Protein AF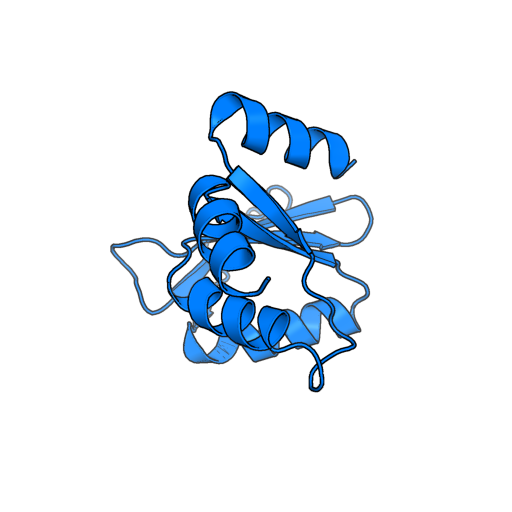-A0A8S2NCQ7-F1 (afdb_monomer_lite)

pLDDT: mean 75.4, std 17.59, range [33.09, 93.31]

Radius of gyration: 14.36 Å; chains: 1; bounding box: 35×35×32 Å

Structure (mmCIF, N/CA/C/O backbone):
data_AF-A0A8S2NCQ7-F1
#
_entry.id   AF-A0A8S2NCQ7-F1
#
loop_
_atom_site.group_PDB
_atom_site.id
_atom_site.type_symbol
_atom_site.label_atom_id
_atom_site.label_alt_id
_atom_site.label_comp_id
_atom_site.label_asym_id
_atom_site.label_entity_id
_atom_site.label_seq_id
_atom_site.pdbx_PDB_ins_code
_atom_site.Cartn_x
_atom_site.Cartn_y
_atom_site.Cartn_z
_atom_site.occupancy
_atom_site.B_iso_or_equiv
_atom_site.auth_seq_id
_atom_site.auth_comp_id
_atom_site.auth_asym_id
_atom_site.auth_atom_id
_atom_site.pdbx_PDB_model_num
ATOM 1 N N . ASN A 1 1 ? 10.525 -3.037 12.588 1.00 84.56 1 ASN A N 1
ATOM 2 C CA . ASN A 1 1 ? 9.863 -4.305 12.969 1.00 84.56 1 ASN A CA 1
ATOM 3 C C . ASN A 1 1 ? 8.363 -4.153 12.745 1.00 84.56 1 ASN A C 1
ATOM 5 O O . ASN A 1 1 ? 7.756 -3.277 13.355 1.00 84.56 1 ASN A O 1
ATOM 9 N N . ILE A 1 2 ? 7.781 -4.986 11.879 1.00 84.12 2 ILE A N 1
ATOM 10 C CA . ILE A 1 2 ? 6.366 -4.933 11.482 1.00 84.12 2 ILE A CA 1
ATOM 11 C C . ILE A 1 2 ? 5.394 -5.099 12.660 1.00 84.12 2 ILE A C 1
ATOM 13 O O . ILE A 1 2 ? 4.313 -4.516 12.642 1.00 84.12 2 ILE A O 1
ATOM 17 N N . GLN A 1 3 ? 5.778 -5.818 13.721 1.00 86.50 3 GLN A N 1
ATOM 18 C CA . GLN A 1 3 ? 4.896 -6.056 14.866 1.00 86.50 3 GLN A CA 1
ATOM 19 C C . GLN A 1 3 ? 4.540 -4.762 15.609 1.00 86.50 3 GLN A C 1
ATOM 21 O O . GLN A 1 3 ? 3.423 -4.613 16.098 1.00 86.50 3 GLN A O 1
ATOM 26 N N . VAL A 1 4 ? 5.464 -3.798 15.645 1.00 88.75 4 VAL A N 1
ATOM 27 C CA . VAL A 1 4 ? 5.220 -2.479 16.246 1.00 88.75 4 VAL A CA 1
ATOM 28 C C . VAL A 1 4 ? 4.148 -1.726 15.459 1.00 88.75 4 VAL A C 1
ATOM 30 O O . VAL A 1 4 ? 3.234 -1.160 16.052 1.00 88.75 4 VAL A O 1
ATOM 33 N N . ILE A 1 5 ? 4.220 -1.777 14.125 1.00 86.75 5 ILE A N 1
ATOM 34 C CA . ILE A 1 5 ? 3.251 -1.128 13.232 1.00 86.75 5 ILE A CA 1
ATOM 35 C C . ILE A 1 5 ? 1.875 -1.788 13.380 1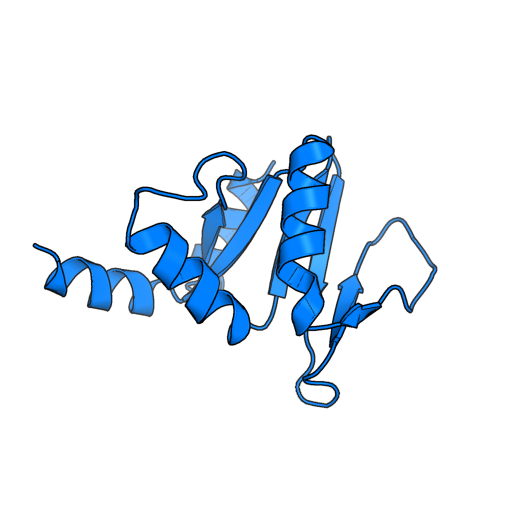.00 86.75 5 ILE A C 1
ATOM 37 O O . ILE A 1 5 ? 0.880 -1.087 13.553 1.00 86.75 5 ILE A O 1
ATOM 41 N N . LYS A 1 6 ? 1.825 -3.129 13.388 1.00 88.38 6 LYS A N 1
ATOM 42 C CA . LYS A 1 6 ? 0.594 -3.903 13.620 1.00 88.38 6 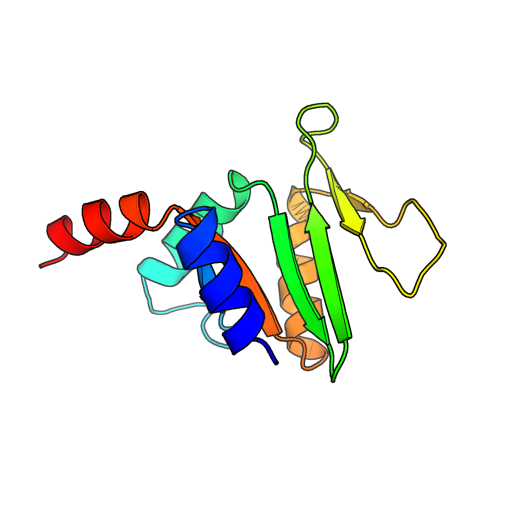LYS A CA 1
ATOM 43 C C . LYS A 1 6 ? -0.090 -3.500 14.925 1.00 88.38 6 LYS A C 1
ATOM 45 O O . LYS A 1 6 ? -1.275 -3.188 14.926 1.00 88.38 6 LYS A O 1
ATOM 50 N N . ASN A 1 7 ? 0.664 -3.452 16.022 1.00 87.81 7 ASN A N 1
ATOM 51 C CA . ASN A 1 7 ? 0.115 -3.104 17.330 1.00 87.81 7 ASN A CA 1
ATOM 52 C C . ASN A 1 7 ? -0.377 -1.649 17.383 1.00 87.81 7 ASN A C 1
ATOM 54 O O . ASN A 1 7 ? -1.436 -1.387 17.950 1.00 87.81 7 ASN A O 1
ATOM 58 N N . ALA A 1 8 ? 0.366 -0.709 16.788 1.00 87.50 8 ALA A N 1
ATOM 59 C CA . ALA A 1 8 ? -0.017 0.701 16.763 1.00 87.50 8 ALA A CA 1
ATOM 60 C C . ALA A 1 8 ? -1.347 0.917 16.022 1.00 87.50 8 ALA A C 1
ATOM 62 O O . ALA A 1 8 ? -2.257 1.550 16.559 1.00 87.50 8 ALA A O 1
ATOM 63 N N . LEU A 1 9 ? -1.484 0.334 14.827 1.00 85.44 9 LEU A N 1
ATOM 64 C CA . LEU A 1 9 ? -2.699 0.436 14.017 1.00 85.44 9 LEU A CA 1
ATOM 65 C C . LEU A 1 9 ? -3.899 -0.250 14.679 1.00 85.44 9 LEU A C 1
ATOM 67 O O . LEU A 1 9 ? -5.003 0.301 14.667 1.00 85.44 9 LEU A O 1
ATOM 71 N N . GLN A 1 10 ? -3.681 -1.395 15.327 1.00 85.38 10 GLN A N 1
ATOM 72 C CA . GLN A 1 10 ? -4.752 -2.103 16.018 1.00 85.38 10 GLN A CA 1
ATOM 73 C C . GLN A 1 10 ? -5.289 -1.304 17.209 1.00 85.38 10 GLN A C 1
ATOM 75 O O . GLN A 1 10 ? -6.498 -1.141 17.347 1.00 85.38 10 GLN A O 1
ATOM 80 N N . LEU A 1 11 ? -4.401 -0.787 18.064 1.00 85.12 11 LEU A N 1
ATOM 81 C CA . LEU A 1 11 ? -4.794 -0.120 19.308 1.00 85.12 11 LEU A CA 1
ATOM 82 C C . LEU A 1 11 ? -5.399 1.269 19.081 1.00 85.12 11 LEU A C 1
ATOM 84 O O . LEU A 1 11 ? -6.324 1.649 19.792 1.00 85.12 11 LEU A O 1
ATOM 88 N N . GLN A 1 12 ? -4.872 2.037 18.125 1.00 80.50 12 GLN A N 1
ATOM 89 C CA . GLN A 1 12 ? -5.274 3.436 17.931 1.00 80.50 12 GLN A CA 1
ATOM 90 C C . GLN A 1 12 ? -6.367 3.605 16.883 1.00 80.50 12 GLN A C 1
ATOM 92 O O . GLN A 1 12 ? -7.119 4.578 16.928 1.00 80.50 12 GLN A O 1
ATOM 97 N N . CYS A 1 13 ? -6.437 2.685 15.923 1.00 80.81 13 CYS A N 1
ATOM 98 C CA . CYS A 1 13 ? -7.274 2.855 14.743 1.00 80.81 13 CYS A CA 1
ATOM 99 C C . CYS A 1 13 ? -8.211 1.671 14.489 1.00 80.81 13 CYS A C 1
ATOM 101 O O . CYS A 1 13 ? -9.029 1.761 13.578 1.00 80.81 13 CYS A O 1
ATOM 103 N N . ASN A 1 14 ? -8.129 0.588 15.276 1.00 84.06 14 ASN A N 1
ATOM 104 C CA . ASN A 1 14 ? -8.869 -0.655 15.029 1.00 84.06 14 ASN A CA 1
ATOM 105 C C . ASN A 1 14 ? -8.624 -1.195 13.603 1.00 84.06 14 ASN A C 1
ATOM 107 O O . ASN A 1 14 ? -9.548 -1.637 12.910 1.00 84.06 14 ASN A O 1
ATOM 111 N N . ILE A 1 15 ? -7.372 -1.083 13.150 1.00 83.19 15 ILE A N 1
ATOM 112 C CA . ILE A 1 15 ? -6.904 -1.516 11.833 1.00 83.19 15 ILE A CA 1
ATOM 113 C C . ILE A 1 15 ? -5.966 -2.708 12.010 1.00 83.19 15 ILE A C 1
ATOM 115 O O . ILE A 1 15 ? -4.943 -2.607 12.688 1.00 83.19 15 ILE A O 1
ATOM 119 N N . GLU A 1 16 ? -6.272 -3.797 11.315 1.00 83.25 16 GLU A N 1
ATOM 120 C CA . GLU A 1 16 ? -5.397 -4.957 11.174 1.00 83.25 16 GLU A CA 1
ATOM 121 C C . GLU A 1 16 ? -4.573 -4.831 9.887 1.00 83.25 16 GLU A C 1
ATOM 123 O O . GLU A 1 16 ? -5.050 -4.316 8.877 1.00 83.25 16 GLU A O 1
ATOM 128 N N . LEU A 1 17 ? -3.321 -5.298 9.913 1.00 83.25 17 LEU A N 1
ATOM 129 C CA . LEU A 1 17 ? -2.495 -5.421 8.709 1.00 83.25 17 LEU A CA 1
ATOM 130 C C . LEU A 1 17 ? -2.427 -6.882 8.282 1.00 83.25 17 LEU A C 1
ATOM 132 O O . LEU A 1 17 ? -1.766 -7.695 8.942 1.00 83.25 17 LEU A O 1
ATOM 136 N N . ILE A 1 18 ? -3.045 -7.187 7.147 1.00 81.69 18 ILE A N 1
ATOM 137 C CA . ILE A 1 18 ? -2.967 -8.502 6.515 1.00 81.69 18 ILE A CA 1
ATOM 138 C C . ILE A 1 18 ? -1.810 -8.496 5.522 1.00 81.69 18 ILE A C 1
ATOM 140 O O . ILE A 1 18 ? -1.715 -7.606 4.683 1.00 81.69 18 ILE A O 1
ATOM 144 N N . GLN A 1 19 ? -0.917 -9.478 5.619 1.00 85.81 19 GLN A N 1
ATOM 145 C CA . GLN A 1 19 ? 0.146 -9.662 4.636 1.00 85.81 19 GLN A CA 1
ATOM 146 C C . GLN A 1 19 ? -0.422 -10.313 3.374 1.00 85.81 19 GLN A C 1
ATOM 148 O O . GLN A 1 19 ? -1.149 -11.299 3.464 1.00 85.81 19 GLN A O 1
ATOM 153 N N . LEU A 1 20 ? -0.076 -9.774 2.209 1.00 81.69 20 LEU A N 1
ATOM 154 C CA . LEU A 1 20 ? -0.361 -10.408 0.932 1.00 81.69 20 LEU A CA 1
ATOM 155 C C . LEU A 1 20 ? 0.711 -11.449 0.634 1.00 81.69 20 LEU A C 1
ATOM 157 O O . LEU A 1 20 ? 1.902 -11.151 0.675 1.00 81.69 20 LEU A O 1
ATOM 161 N N . ASP A 1 21 ? 0.276 -12.662 0.308 1.00 72.12 21 ASP A N 1
ATOM 162 C CA . ASP A 1 21 ? 1.167 -13.698 -0.200 1.00 72.12 21 ASP A CA 1
ATOM 163 C C . ASP A 1 21 ? 1.361 -13.529 -1.709 1.00 72.12 21 ASP A C 1
ATOM 165 O O . ASP A 1 21 ? 0.428 -13.698 -2.498 1.00 72.12 21 ASP A O 1
ATOM 169 N N . GLY A 1 22 ? 2.598 -13.264 -2.129 1.00 59.34 22 GLY A N 1
ATOM 170 C CA . GLY A 1 22 ? 2.979 -13.223 -3.546 1.00 59.34 22 GLY A CA 1
ATOM 171 C C . GLY A 1 22 ? 2.947 -14.582 -4.248 1.00 59.34 22 GLY A C 1
ATOM 172 O O . GLY A 1 22 ? 2.931 -14.639 -5.471 1.00 59.34 22 GLY A O 1
ATOM 173 N N . ARG A 1 23 ? 2.928 -15.692 -3.494 1.00 55.94 23 ARG A N 1
ATOM 174 C CA . ARG A 1 23 ? 3.053 -17.061 -4.035 1.00 55.94 23 ARG A CA 1
ATOM 175 C C . ARG A 1 23 ? 1.724 -17.798 -4.227 1.00 55.94 23 ARG A C 1
ATOM 177 O O . ARG A 1 23 ? 1.727 -18.887 -4.787 1.00 55.94 23 ARG A O 1
ATOM 184 N N . ASN A 1 24 ? 0.598 -17.216 -3.811 1.00 45.44 24 ASN A N 1
ATOM 185 C CA . ASN A 1 24 ? -0.710 -17.879 -3.822 1.00 45.44 24 ASN A CA 1
ATOM 186 C C . ASN A 1 24 ? -1.721 -17.111 -4.680 1.00 45.44 24 ASN A C 1
ATOM 188 O O . ASN A 1 24 ? -2.669 -16.510 -4.178 1.00 45.44 24 ASN A O 1
ATOM 192 N N . VAL A 1 25 ? -1.524 -17.154 -5.999 1.00 44.56 25 VAL A N 1
ATOM 193 C CA . VAL A 1 25 ? -2.466 -16.593 -6.986 1.00 44.56 25 VAL A CA 1
ATOM 194 C C . VAL A 1 25 ? -3.751 -17.436 -7.081 1.00 44.56 25 VAL A C 1
ATOM 196 O O . VAL A 1 25 ? -4.773 -16.957 -7.560 1.00 44.56 25 VAL A O 1
ATOM 199 N N . ILE A 1 26 ? -3.747 -18.689 -6.613 1.00 43.47 26 ILE A N 1
ATOM 200 C CA . ILE A 1 26 ? -4.851 -19.630 -6.835 1.00 43.47 26 ILE A CA 1
ATOM 201 C C . ILE A 1 26 ? -4.920 -20.597 -5.646 1.00 43.47 26 ILE A C 1
ATOM 203 O O . ILE A 1 26 ? -4.187 -21.576 -5.655 1.00 43.47 26 ILE A O 1
ATOM 207 N N . THR A 1 27 ? -5.719 -20.323 -4.600 1.00 42.31 27 THR A N 1
ATOM 208 C CA . THR A 1 27 ? -6.392 -21.375 -3.776 1.00 42.31 27 THR A CA 1
ATOM 209 C C . THR A 1 27 ? -7.206 -20.860 -2.584 1.00 42.31 27 THR A C 1
ATOM 211 O O . THR A 1 27 ? -8.171 -21.528 -2.231 1.00 42.31 27 THR A O 1
ATOM 214 N N . ASN A 1 28 ? -6.925 -19.691 -1.996 1.00 49.22 28 ASN A N 1
ATOM 215 C CA . ASN A 1 28 ? -7.746 -19.184 -0.884 1.00 49.22 28 ASN A CA 1
ATOM 216 C C . ASN A 1 28 ? -8.727 -18.114 -1.365 1.00 49.22 28 ASN A C 1
ATOM 218 O O . ASN A 1 28 ? -8.321 -17.025 -1.772 1.00 49.22 28 ASN A O 1
ATOM 222 N N . SER A 1 29 ? -10.024 -18.411 -1.273 1.00 53.47 29 SER A N 1
ATOM 223 C CA . SER A 1 29 ? -11.130 -17.467 -1.498 1.00 53.47 29 SER A CA 1
ATOM 224 C C . SER A 1 29 ? -10.940 -16.145 -0.740 1.00 53.47 29 SER A C 1
ATOM 226 O O . SER A 1 29 ? -11.324 -15.089 -1.238 1.00 53.47 29 SER A O 1
ATOM 228 N N . GLU A 1 30 ? -10.267 -16.186 0.411 1.00 53.81 30 GLU A N 1
ATOM 229 C CA . GLU A 1 30 ? -9.883 -15.027 1.218 1.00 53.81 30 GLU A CA 1
ATOM 230 C C . GLU A 1 30 ? -8.868 -14.107 0.526 1.00 53.81 30 GLU A C 1
ATOM 232 O O . GLU A 1 30 ? -9.048 -12.896 0.553 1.00 53.81 30 GLU A O 1
ATOM 237 N N . ASN A 1 31 ? -7.850 -14.639 -0.161 1.00 51.88 31 ASN A N 1
ATOM 238 C CA . ASN A 1 31 ? -6.843 -13.818 -0.851 1.00 51.88 31 ASN A CA 1
ATOM 239 C C . ASN A 1 31 ? -7.428 -13.114 -2.080 1.00 51.88 31 ASN A C 1
ATOM 241 O O . ASN A 1 31 ? -7.121 -11.949 -2.327 1.00 51.88 31 ASN A O 1
ATOM 245 N N . SER A 1 32 ? -8.303 -13.784 -2.836 1.00 54.84 32 SER A N 1
ATOM 246 C CA . SER A 1 32 ? -9.022 -13.157 -3.953 1.00 54.84 32 SER A CA 1
ATOM 247 C C . SER A 1 32 ? -10.031 -12.117 -3.461 1.00 54.84 32 SER A C 1
ATOM 249 O O . SER A 1 32 ? -10.163 -11.054 -4.063 1.00 54.84 32 SER A O 1
ATOM 251 N N . PHE A 1 33 ? -10.713 -12.386 -2.345 1.00 60.94 33 PHE A N 1
ATOM 252 C CA . PHE A 1 33 ? -11.631 -11.442 -1.712 1.00 60.94 33 PHE A CA 1
ATOM 253 C C . PHE A 1 33 ? -10.904 -10.205 -1.170 1.00 60.94 33 PHE A C 1
ATOM 255 O O . PHE A 1 33 ? -11.337 -9.084 -1.426 1.00 60.94 33 PHE A O 1
ATOM 262 N N . ILE A 1 34 ? -9.781 -10.401 -0.478 1.00 59.59 34 ILE A N 1
ATOM 263 C CA . ILE A 1 34 ? -8.937 -9.332 0.050 1.00 59.59 34 ILE A CA 1
ATOM 264 C C . ILE A 1 34 ? -8.338 -8.538 -1.109 1.00 59.59 34 ILE A C 1
ATOM 266 O O . ILE A 1 34 ? -8.518 -7.330 -1.124 1.00 59.59 34 ILE A O 1
ATOM 270 N N . ARG A 1 35 ? -7.758 -9.170 -2.145 1.00 57.22 35 ARG A N 1
ATOM 271 C CA . ARG A 1 35 ? -7.306 -8.467 -3.368 1.00 57.22 35 ARG A CA 1
ATOM 272 C C . ARG A 1 35 ? -8.426 -7.644 -4.008 1.00 57.22 35 ARG A C 1
ATOM 274 O O . ARG A 1 35 ? -8.158 -6.525 -4.420 1.00 57.22 35 ARG A O 1
ATOM 281 N N . ASN A 1 36 ? -9.670 -8.127 -4.024 1.00 55.81 36 ASN A N 1
ATOM 282 C CA . ASN A 1 36 ? -10.811 -7.371 -4.550 1.00 55.81 36 ASN A CA 1
ATOM 283 C C . ASN A 1 36 ? -11.273 -6.213 -3.636 1.00 55.81 36 ASN A C 1
ATOM 285 O O . ASN A 1 36 ? -11.639 -5.163 -4.153 1.00 55.81 36 ASN A O 1
ATOM 289 N N . HIS A 1 37 ? -11.212 -6.358 -2.304 1.00 57.88 37 HIS A N 1
ATOM 290 C CA . HIS A 1 37 ? -11.511 -5.285 -1.329 1.00 57.88 37 HIS A CA 1
ATOM 291 C C . HIS A 1 37 ? -10.374 -4.261 -1.183 1.00 57.88 37 HIS A C 1
ATOM 293 O O . HIS A 1 37 ? -10.615 -3.091 -0.896 1.00 57.88 37 HIS A O 1
ATOM 299 N N . ILE A 1 38 ? -9.136 -4.665 -1.466 1.00 54.69 38 ILE A N 1
ATOM 300 C CA . ILE A 1 38 ? -7.945 -3.802 -1.512 1.00 54.69 38 ILE A CA 1
ATOM 301 C C . ILE A 1 38 ? -8.090 -2.677 -2.530 1.00 54.69 38 ILE A C 1
ATOM 303 O O . ILE A 1 38 ? -7.509 -1.609 -2.360 1.00 54.69 38 ILE A O 1
ATOM 307 N N . PHE A 1 39 ? -8.884 -2.887 -3.579 1.00 53.81 39 PHE A N 1
ATOM 308 C CA . PHE A 1 39 ? -9.155 -1.852 -4.572 1.00 53.81 39 PHE A CA 1
ATOM 309 C C . PHE A 1 39 ? -10.038 -0.714 -4.061 1.00 53.81 39 PHE A C 1
ATOM 311 O O . PHE A 1 39 ? -10.081 0.336 -4.718 1.00 53.81 39 PHE A O 1
ATOM 318 N N . ASP A 1 40 ? -10.721 -0.916 -2.934 1.00 55.12 40 ASP A N 1
ATOM 319 C CA . ASP A 1 40 ? -11.505 0.107 -2.249 1.00 55.12 40 ASP A CA 1
ATOM 320 C C . ASP A 1 40 ? -10.714 0.731 -1.087 1.00 55.12 40 ASP A C 1
ATOM 322 O O . ASP A 1 40 ? -10.810 1.944 -0.872 1.00 55.12 40 ASP A O 1
ATOM 326 N N . GLU A 1 41 ? -9.861 -0.057 -0.421 1.00 57.81 41 GLU A N 1
ATOM 327 C CA . GLU A 1 41 ? -8.964 0.378 0.657 1.00 57.81 41 GLU A CA 1
ATOM 328 C C . GLU A 1 41 ? -7.923 1.411 0.180 1.00 57.81 41 GLU A C 1
ATOM 330 O O . GLU A 1 41 ? -7.362 1.371 -0.918 1.00 57.81 41 GLU A O 1
ATOM 335 N N . GLN A 1 42 ? -7.682 2.407 1.030 1.00 70.88 42 GLN A N 1
ATOM 336 C CA . GLN A 1 42 ? -7.001 3.642 0.641 1.00 70.88 42 GLN A CA 1
ATOM 337 C C . GLN A 1 42 ? -5.467 3.528 0.616 1.00 70.88 42 GLN A C 1
ATOM 339 O O . GLN A 1 42 ? -4.818 4.455 0.130 1.00 70.88 42 GLN A O 1
ATOM 344 N N . ALA A 1 43 ? -4.856 2.445 1.119 1.00 83.38 43 ALA A N 1
ATOM 345 C CA . ALA A 1 43 ? -3.398 2.343 1.235 1.00 83.38 43 ALA A CA 1
ATOM 346 C C . ALA A 1 43 ? -2.836 0.908 1.206 1.00 83.38 43 ALA A C 1
ATOM 348 O O . ALA A 1 43 ? -3.504 -0.044 1.583 1.00 83.38 43 ALA A O 1
ATOM 349 N N . LEU A 1 44 ? -1.563 0.783 0.827 1.00 88.00 44 LEU A N 1
ATOM 350 C CA . LEU A 1 44 ? -0.717 -0.406 0.943 1.00 88.00 44 LEU A CA 1
ATOM 351 C C . LEU A 1 44 ? 0.513 -0.051 1.776 1.00 88.00 44 LEU A C 1
ATOM 353 O O . LEU A 1 44 ? 1.149 0.970 1.517 1.00 88.00 44 LEU A O 1
ATOM 357 N N . PHE A 1 45 ? 0.886 -0.900 2.727 1.00 90.12 45 PHE A N 1
ATOM 358 C CA . PHE A 1 45 ? 2.152 -0.813 3.452 1.00 90.12 45 PHE A CA 1
ATOM 359 C C . PHE A 1 45 ? 3.153 -1.780 2.837 1.00 90.12 45 PHE A C 1
ATOM 361 O O . PHE A 1 45 ? 2.833 -2.935 2.580 1.00 90.12 45 PHE A O 1
ATOM 368 N N . ILE A 1 46 ? 4.369 -1.314 2.593 1.00 91.69 46 ILE A N 1
ATOM 369 C CA . ILE A 1 46 ? 5.385 -2.075 1.877 1.00 91.69 46 ILE A CA 1
ATOM 370 C C . ILE A 1 46 ? 6.643 -2.092 2.730 1.00 91.69 46 ILE A C 1
ATOM 372 O O . ILE A 1 46 ? 7.118 -1.047 3.177 1.00 91.69 46 ILE A O 1
ATOM 376 N N . GLN A 1 47 ? 7.165 -3.290 2.956 1.00 93.31 47 GLN A N 1
ATOM 377 C CA . GLN A 1 47 ? 8.470 -3.504 3.554 1.00 93.31 47 GLN A CA 1
ATOM 378 C C . GLN A 1 47 ? 9.418 -4.013 2.476 1.00 93.31 47 GLN A C 1
ATOM 380 O O . GLN A 1 47 ? 9.181 -5.075 1.908 1.00 93.31 47 GLN A O 1
ATOM 385 N N . GLN A 1 48 ? 10.505 -3.287 2.243 1.00 91.56 48 GLN A N 1
ATOM 386 C CA . GLN A 1 48 ? 11.599 -3.721 1.383 1.00 91.56 48 GLN A CA 1
ATOM 387 C C . GLN A 1 48 ? 12.885 -3.684 2.204 1.00 91.56 48 GLN A C 1
ATOM 389 O O . GLN A 1 48 ? 13.283 -2.619 2.679 1.00 91.56 48 GLN A O 1
ATOM 394 N N . ALA A 1 49 ? 13.509 -4.849 2.400 1.00 88.31 49 ALA A N 1
ATOM 395 C CA . ALA A 1 49 ? 14.592 -5.022 3.368 1.00 88.31 49 ALA A CA 1
ATOM 396 C C . ALA A 1 49 ? 14.198 -4.458 4.759 1.00 88.31 49 ALA A C 1
ATOM 398 O O . ALA A 1 49 ? 13.163 -4.842 5.317 1.00 88.31 49 ALA A O 1
ATOM 399 N N . ASP A 1 50 ? 14.986 -3.523 5.295 1.00 89.06 50 ASP A N 1
ATOM 400 C CA . ASP A 1 50 ? 14.762 -2.880 6.598 1.00 89.06 50 ASP A CA 1
ATOM 401 C C . ASP A 1 50 ? 13.974 -1.561 6.516 1.00 89.06 50 ASP A C 1
ATOM 403 O O . ASP A 1 50 ? 13.828 -0.850 7.514 1.00 89.06 50 ASP A O 1
ATOM 407 N N . HIS A 1 51 ? 13.447 -1.223 5.337 1.00 92.00 51 HIS A N 1
ATOM 408 C CA . HIS A 1 51 ? 12.743 0.030 5.092 1.00 92.00 51 HIS A CA 1
ATOM 409 C C . HIS A 1 51 ? 11.242 -0.171 4.888 1.00 92.00 51 HIS A C 1
ATOM 411 O O . HIS A 1 51 ? 10.804 -1.112 4.225 1.00 92.00 51 HIS A O 1
ATOM 417 N N . TYR A 1 52 ? 10.454 0.760 5.425 1.00 91.50 52 TYR A N 1
ATOM 418 C CA . TYR A 1 52 ? 9.000 0.781 5.289 1.00 91.50 52 TYR A CA 1
ATOM 419 C C . TYR A 1 52 ? 8.551 2.030 4.536 1.00 91.50 52 TYR A C 1
ATOM 421 O O . TYR A 1 52 ? 8.955 3.150 4.849 1.00 91.50 52 TYR A O 1
ATOM 429 N N . PHE A 1 53 ? 7.654 1.841 3.578 1.00 91.75 53 PHE A N 1
ATOM 430 C CA . PHE A 1 53 ? 6.983 2.916 2.853 1.00 91.75 53 PHE A CA 1
ATOM 431 C C . PHE A 1 53 ? 5.536 2.519 2.554 1.00 91.75 53 PHE A C 1
ATOM 433 O O . PHE A 1 53 ? 5.121 1.396 2.846 1.00 91.75 53 PHE A O 1
ATOM 440 N N . CYS A 1 54 ? 4.738 3.435 2.008 1.00 90.38 54 CYS A N 1
ATOM 441 C CA . CYS A 1 54 ? 3.364 3.115 1.637 1.00 90.38 54 CYS A CA 1
ATOM 442 C C . CYS A 1 54 ? 2.993 3.617 0.244 1.00 90.38 54 CYS A C 1
ATOM 444 O O . CYS A 1 54 ? 3.575 4.567 -0.276 1.00 90.38 54 CYS A O 1
ATOM 446 N N . ALA A 1 55 ? 2.013 2.961 -0.367 1.00 90.31 55 ALA A N 1
ATOM 447 C CA . ALA A 1 55 ? 1.315 3.454 -1.543 1.00 90.31 55 ALA A CA 1
ATOM 448 C C . ALA A 1 55 ? -0.085 3.875 -1.099 1.00 90.31 55 ALA A C 1
ATOM 450 O O . ALA A 1 55 ? -0.810 3.053 -0.553 1.00 90.31 55 ALA A O 1
ATOM 451 N N . ARG A 1 56 ? -0.482 5.131 -1.305 1.00 88.38 56 ARG A N 1
ATOM 452 C CA . ARG A 1 56 ? -1.787 5.638 -0.859 1.00 88.38 56 ARG A CA 1
ATOM 453 C C . ARG A 1 56 ? -2.575 6.239 -2.010 1.00 88.38 56 ARG A C 1
ATOM 455 O O . ARG A 1 56 ? -2.037 7.018 -2.791 1.00 88.38 56 ARG A O 1
ATOM 462 N N . ARG A 1 57 ? -3.858 5.914 -2.083 1.00 88.31 57 ARG A N 1
ATOM 463 C CA . ARG A 1 57 ? -4.830 6.586 -2.940 1.00 88.31 57 ARG A CA 1
ATOM 464 C C . ARG A 1 57 ? -5.479 7.737 -2.174 1.00 88.31 57 ARG A C 1
ATOM 466 O O . ARG A 1 57 ? -5.766 7.615 -0.984 1.00 88.31 57 ARG A O 1
ATOM 473 N N . PHE A 1 58 ? -5.709 8.849 -2.860 1.00 84.19 58 PHE A N 1
ATOM 474 C CA . PHE A 1 58 ? -6.407 10.007 -2.306 1.00 84.19 58 PHE A CA 1
ATOM 475 C C . PHE A 1 58 ? -7.748 10.191 -3.014 1.00 84.19 58 PHE A C 1
ATOM 477 O O . PHE A 1 58 ? -7.845 9.962 -4.219 1.00 84.19 58 PHE A O 1
ATOM 484 N N . ASP A 1 59 ? -8.765 10.644 -2.281 1.00 83.50 59 ASP A N 1
ATOM 485 C CA . ASP A 1 59 ? -10.134 10.786 -2.801 1.00 83.50 59 ASP A CA 1
ATOM 486 C C . ASP A 1 59 ? -10.217 11.747 -3.996 1.00 83.50 59 ASP A C 1
ATOM 488 O O . ASP A 1 59 ? -11.014 11.558 -4.910 1.00 83.50 59 ASP A O 1
ATOM 492 N N . ASN A 1 60 ? -9.340 12.753 -4.034 1.00 85.06 60 ASN A N 1
ATOM 493 C CA . ASN A 1 60 ? -9.244 13.715 -5.132 1.00 85.06 60 ASN A CA 1
ATOM 494 C C . ASN A 1 60 ? -8.486 13.189 -6.369 1.00 85.06 60 ASN A C 1
ATOM 496 O O . ASN A 1 60 ? -8.349 13.919 -7.349 1.00 85.06 60 ASN A O 1
ATOM 500 N N . CYS A 1 61 ? -7.967 11.959 -6.336 1.00 84.44 61 CYS A N 1
ATOM 501 C CA . CYS A 1 61 ? -7.287 11.316 -7.459 1.00 84.44 61 CYS A CA 1
ATOM 502 C C . CYS A 1 61 ? -7.489 9.787 -7.406 1.00 84.44 61 CYS A C 1
ATOM 504 O O . CYS A 1 61 ? -6.546 9.035 -7.137 1.00 84.44 61 CYS A O 1
ATOM 506 N N . PRO A 1 62 ? -8.723 9.305 -7.650 1.00 85.12 62 PRO A N 1
ATOM 507 C CA . PRO A 1 62 ? -9.106 7.914 -7.400 1.00 85.12 62 PRO A CA 1
ATOM 508 C C . PRO A 1 62 ? -8.452 6.901 -8.353 1.00 85.12 62 PRO A C 1
ATOM 510 O O . PRO A 1 62 ? -8.455 5.702 -8.071 1.00 85.12 62 PRO A O 1
ATOM 513 N N . ASP A 1 63 ? -7.876 7.363 -9.461 1.00 88.94 63 ASP A N 1
ATOM 514 C CA . ASP A 1 63 ? -7.251 6.500 -10.466 1.00 88.94 63 ASP A CA 1
ATOM 515 C C . ASP A 1 63 ? -5.772 6.218 -10.190 1.00 88.94 63 ASP A C 1
ATOM 517 O O . ASP A 1 63 ? -5.141 5.475 -10.943 1.00 88.94 63 ASP A O 1
ATOM 521 N N . HIS A 1 64 ? -5.198 6.798 -9.130 1.00 89.56 64 HIS A N 1
ATOM 522 C CA . HIS A 1 64 ? -3.774 6.673 -8.839 1.00 89.56 64 HIS A CA 1
ATOM 523 C C . HIS A 1 64 ? -3.489 6.378 -7.367 1.00 89.56 64 HIS A C 1
ATOM 525 O O . HIS A 1 64 ? -4.050 6.983 -6.456 1.00 89.56 64 HIS A O 1
ATOM 531 N N . PHE A 1 65 ? -2.513 5.505 -7.152 1.00 89.75 65 PHE A N 1
ATOM 532 C CA . PHE A 1 65 ? -1.780 5.390 -5.902 1.00 89.75 65 PHE A CA 1
ATOM 533 C C . PHE A 1 65 ? -0.528 6.255 -5.970 1.00 89.75 65 PHE A C 1
ATOM 535 O O . PHE A 1 65 ? 0.139 6.333 -7.000 1.00 89.75 65 PHE A O 1
ATOM 542 N N . PHE A 1 66 ? -0.188 6.886 -4.860 1.00 89.94 66 PHE A N 1
ATOM 543 C CA . PHE A 1 66 ? 0.991 7.717 -4.692 1.00 89.94 66 PHE A CA 1
ATOM 544 C C . PHE A 1 66 ? 1.938 6.998 -3.747 1.00 89.94 66 PHE A C 1
ATOM 546 O O . PHE A 1 66 ? 1.543 6.627 -2.641 1.00 89.94 66 PHE A O 1
ATOM 553 N N . LEU A 1 67 ? 3.181 6.803 -4.173 1.00 91.12 67 LEU A N 1
ATOM 554 C CA . LEU A 1 67 ? 4.210 6.268 -3.297 1.00 91.12 67 LEU A CA 1
ATOM 555 C C . LEU A 1 67 ? 4.673 7.356 -2.331 1.00 91.12 67 LEU A C 1
ATOM 557 O O . LEU A 1 67 ? 5.157 8.410 -2.737 1.00 91.12 67 LEU A O 1
ATOM 561 N N . ILE A 1 68 ? 4.515 7.073 -1.046 1.00 89.31 68 ILE A N 1
ATOM 562 C CA . ILE A 1 68 ? 4.951 7.898 0.068 1.00 89.31 68 ILE A CA 1
ATOM 563 C C . ILE A 1 68 ? 6.116 7.153 0.712 1.00 89.31 68 ILE A C 1
ATOM 565 O O . ILE A 1 68 ? 5.935 6.206 1.479 1.00 89.31 68 ILE A O 1
ATOM 569 N N . ASN A 1 69 ? 7.326 7.565 0.355 1.00 89.94 69 ASN A N 1
ATOM 570 C CA . ASN A 1 69 ? 8.564 6.966 0.830 1.00 89.94 69 ASN A CA 1
ATOM 571 C C . ASN A 1 69 ? 9.445 8.063 1.442 1.00 89.94 69 ASN A C 1
ATOM 573 O O . ASN A 1 69 ? 9.767 9.046 0.781 1.00 89.94 69 ASN A O 1
ATOM 577 N N . SER A 1 70 ? 9.822 7.893 2.712 1.00 87.19 70 SER A N 1
ATOM 578 C CA . SER A 1 70 ? 10.588 8.883 3.480 1.00 87.19 70 SER A CA 1
ATOM 579 C C . SER A 1 70 ? 12.037 9.057 3.016 1.00 87.19 70 SER A C 1
ATOM 581 O O . SER A 1 70 ? 12.650 10.067 3.347 1.00 87.19 70 SER A O 1
ATOM 583 N N . LEU A 1 71 ? 12.583 8.106 2.252 1.00 85.75 71 LEU A N 1
ATOM 584 C CA . LEU A 1 71 ? 13.951 8.167 1.726 1.00 85.75 71 LEU A CA 1
ATOM 585 C C . LEU A 1 71 ? 14.036 8.864 0.367 1.00 85.75 71 LEU A C 1
ATOM 587 O O . LEU A 1 71 ? 15.100 9.338 -0.023 1.00 85.75 71 LEU A O 1
ATOM 591 N N . THR A 1 72 ? 12.930 8.929 -0.370 1.00 78.75 72 THR A N 1
ATOM 592 C CA . THR A 1 72 ? 12.888 9.563 -1.687 1.00 78.75 72 THR A CA 1
ATOM 593 C C . THR A 1 72 ? 12.196 10.909 -1.568 1.00 78.75 72 THR A C 1
ATOM 595 O O . THR A 1 72 ? 10.991 10.977 -1.346 1.00 78.75 72 THR A O 1
ATOM 598 N N . TYR A 1 73 ? 12.946 11.991 -1.773 1.00 60.44 73 TYR A N 1
ATOM 599 C CA . TYR A 1 73 ? 12.376 13.340 -1.851 1.00 60.44 73 TYR A CA 1
ATOM 600 C C . TYR A 1 73 ? 11.534 13.553 -3.125 1.00 60.44 73 TYR A C 1
ATOM 602 O O . TYR A 1 73 ? 10.884 14.585 -3.281 1.00 60.44 73 TYR A O 1
ATOM 610 N N . ASP A 1 74 ? 11.540 12.586 -4.048 1.00 58.44 74 ASP A N 1
ATOM 611 C CA . ASP A 1 74 ? 10.835 12.679 -5.319 1.00 58.44 74 ASP A CA 1
ATOM 612 C C . ASP A 1 74 ? 9.325 12.460 -5.130 1.00 58.44 74 ASP A C 1
ATOM 614 O O . ASP A 1 74 ? 8.836 11.354 -4.893 1.00 58.44 74 ASP A O 1
ATOM 618 N N . LYS A 1 75 ? 8.578 13.566 -5.171 1.00 57.12 75 LYS A N 1
ATOM 619 C CA . LYS A 1 75 ? 7.222 13.693 -4.616 1.00 57.12 75 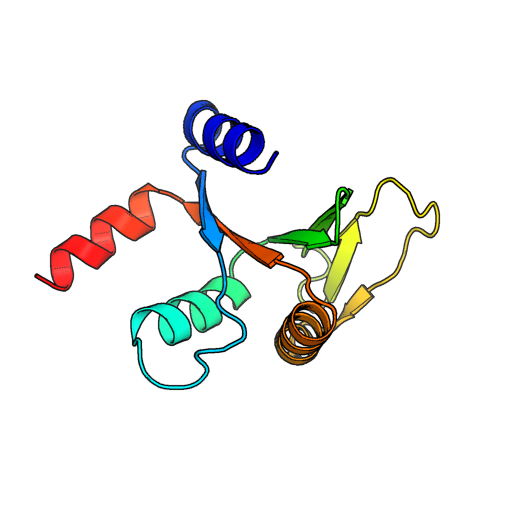LYS A CA 1
ATOM 620 C C . LYS A 1 75 ? 6.117 12.962 -5.389 1.00 57.12 75 LYS A C 1
ATOM 622 O O . LYS A 1 75 ? 4.956 13.055 -4.988 1.00 57.12 75 LYS A O 1
ATOM 627 N N . HIS A 1 76 ? 6.399 12.283 -6.503 1.00 61.41 76 HIS A N 1
ATOM 628 C CA . HIS A 1 76 ? 5.335 11.972 -7.468 1.00 61.41 76 HIS A CA 1
ATOM 629 C C . HIS A 1 76 ? 5.423 10.621 -8.178 1.00 61.41 76 HIS A C 1
ATOM 631 O O . HIS A 1 76 ? 4.842 10.488 -9.258 1.00 61.41 76 HIS A O 1
ATOM 637 N N . LYS A 1 77 ? 6.060 9.588 -7.607 1.00 81.19 77 LYS A N 1
ATOM 638 C CA . LYS A 1 77 ? 5.915 8.251 -8.203 1.00 81.19 77 LYS A CA 1
ATOM 639 C C . LYS A 1 77 ? 4.475 7.763 -7.998 1.00 81.19 77 LYS A C 1
ATOM 641 O O . LYS A 1 77 ? 4.072 7.389 -6.896 1.00 81.19 77 LYS A O 1
ATOM 646 N N . LYS A 1 78 ? 3.690 7.846 -9.074 1.00 89.50 78 LYS A N 1
ATOM 647 C CA . LYS A 1 78 ? 2.284 7.442 -9.138 1.00 89.50 78 LYS A CA 1
ATOM 648 C C . LYS A 1 78 ? 2.166 6.093 -9.832 1.00 89.50 78 LYS A C 1
ATOM 650 O O . LYS A 1 78 ? 2.875 5.826 -10.800 1.00 89.50 78 LYS A O 1
ATOM 655 N N . ILE A 1 79 ? 1.241 5.272 -9.362 1.00 89.44 79 ILE A N 1
ATOM 656 C CA . ILE A 1 79 ? 0.888 3.979 -9.946 1.00 89.44 79 ILE A CA 1
ATOM 657 C C . ILE A 1 79 ? -0.585 4.060 -10.321 1.00 89.44 79 ILE A C 1
ATOM 659 O O . ILE A 1 79 ? -1.412 4.413 -9.484 1.00 89.44 79 ILE A O 1
ATOM 663 N N . GLN A 1 80 ? -0.923 3.771 -11.574 1.00 90.00 80 GLN A N 1
ATOM 664 C CA . GLN A 1 80 ? -2.324 3.719 -11.992 1.00 90.00 80 GLN A CA 1
ATOM 665 C C . GLN A 1 80 ? -3.047 2.586 -11.255 1.00 90.00 80 GLN A C 1
ATOM 667 O O . GLN A 1 80 ? -2.481 1.510 -11.066 1.00 90.00 80 GLN A O 1
ATOM 672 N N . ARG A 1 81 ? -4.302 2.807 -10.854 1.00 86.06 81 ARG A N 1
ATOM 673 C CA . ARG A 1 81 ? -5.108 1.851 -10.075 1.00 86.06 81 ARG A CA 1
ATOM 674 C C . ARG A 1 81 ? -5.183 0.476 -10.737 1.00 86.06 81 ARG A C 1
ATOM 676 O O . ARG A 1 81 ? -5.041 -0.533 -10.060 1.00 86.06 81 ARG A O 1
ATOM 683 N N . ASN A 1 82 ? -5.359 0.432 -12.055 1.00 85.06 82 ASN A N 1
ATOM 684 C CA . ASN A 1 82 ? -5.415 -0.813 -12.827 1.00 85.06 82 ASN A CA 1
ATOM 685 C C . ASN A 1 82 ? -4.068 -1.554 -12.916 1.00 85.06 82 ASN A C 1
ATOM 687 O O . ASN A 1 82 ? -4.055 -2.711 -13.312 1.00 85.06 82 ASN A O 1
ATOM 691 N N . ARG A 1 83 ? -2.957 -0.912 -12.538 1.00 88.38 83 ARG A N 1
ATOM 692 C CA . ARG A 1 83 ? -1.599 -1.481 -12.546 1.00 88.38 83 ARG A CA 1
ATOM 693 C C . ARG A 1 83 ? -1.076 -1.815 -11.151 1.00 88.38 83 ARG A C 1
ATOM 695 O O . ARG A 1 83 ? 0.088 -2.176 -11.000 1.00 88.38 83 ARG A O 1
ATOM 702 N N . ILE A 1 84 ? -1.897 -1.652 -10.111 1.00 85.62 84 ILE A N 1
ATOM 703 C CA . ILE A 1 84 ? -1.446 -1.880 -8.736 1.00 85.62 84 ILE A CA 1
ATOM 704 C C . ILE A 1 84 ? -1.117 -3.354 -8.481 1.00 85.62 84 ILE A C 1
ATOM 706 O O . ILE A 1 84 ? -0.161 -3.629 -7.770 1.00 85.62 84 ILE A O 1
ATOM 710 N N . ASN A 1 85 ? -1.841 -4.287 -9.109 1.00 83.56 85 ASN A N 1
ATOM 711 C CA . ASN A 1 85 ? -1.536 -5.716 -9.025 1.00 83.56 85 ASN A CA 1
ATOM 712 C C . ASN A 1 85 ? -0.176 -6.030 -9.645 1.00 83.56 85 ASN A C 1
ATOM 714 O O . ASN A 1 85 ? 0.650 -6.627 -8.968 1.00 83.56 85 ASN A O 1
ATOM 718 N N . ASP A 1 86 ? 0.093 -5.531 -10.857 1.00 86.81 86 ASP A N 1
ATOM 719 C CA . ASP A 1 86 ? 1.407 -5.673 -11.498 1.00 86.81 86 ASP A CA 1
ATOM 720 C C . ASP A 1 86 ? 2.523 -5.135 -10.590 1.00 86.81 86 ASP A C 1
ATOM 722 O O . ASP A 1 86 ? 3.604 -5.708 -10.495 1.00 86.81 86 ASP A O 1
ATOM 726 N N . TYR A 1 87 ? 2.262 -4.022 -9.895 1.00 89.06 87 TYR A N 1
ATOM 727 C CA . TYR A 1 87 ? 3.218 -3.446 -8.956 1.00 89.06 87 TYR A CA 1
ATOM 728 C C . TYR A 1 87 ? 3.399 -4.293 -7.689 1.00 89.06 87 TYR A C 1
ATOM 730 O O . TYR A 1 87 ? 4.517 -4.423 -7.201 1.00 89.06 87 TYR A O 1
ATOM 738 N N . ILE A 1 88 ? 2.327 -4.878 -7.153 1.00 87.44 88 ILE A N 1
ATOM 739 C CA . ILE A 1 88 ? 2.391 -5.813 -6.024 1.00 87.44 88 ILE A CA 1
ATOM 740 C C . ILE A 1 88 ? 3.188 -7.057 -6.419 1.00 87.44 88 ILE A C 1
ATOM 742 O O . ILE A 1 88 ? 4.038 -7.496 -5.651 1.00 87.44 88 ILE A O 1
ATOM 746 N N . ASP A 1 89 ? 2.949 -7.614 -7.601 1.00 87.19 89 ASP A N 1
ATOM 747 C CA . ASP A 1 89 ? 3.674 -8.788 -8.083 1.00 87.19 89 ASP A CA 1
ATOM 748 C C . ASP A 1 89 ? 5.165 -8.447 -8.288 1.00 87.19 89 ASP A C 1
ATOM 750 O O . ASP A 1 89 ? 6.025 -9.146 -7.754 1.00 87.19 89 ASP A O 1
ATOM 754 N N . TYR A 1 90 ? 5.477 -7.284 -8.878 1.00 90.75 90 TYR A N 1
ATOM 755 C CA . TYR A 1 90 ? 6.843 -6.743 -8.940 1.00 90.75 90 TYR A CA 1
ATOM 756 C C . TYR A 1 90 ? 7.501 -6.629 -7.554 1.00 90.75 90 TYR A C 1
ATOM 758 O O . TYR A 1 90 ? 8.672 -6.965 -7.392 1.00 90.75 90 TYR A O 1
ATOM 766 N N . LEU A 1 91 ? 6.780 -6.155 -6.532 1.00 90.81 91 LEU A N 1
ATOM 767 C CA . LEU A 1 91 ? 7.312 -6.048 -5.169 1.00 90.81 91 LEU A CA 1
ATOM 768 C C . LEU A 1 91 ? 7.676 -7.423 -4.594 1.00 90.81 91 LEU A C 1
ATOM 770 O O . LEU A 1 91 ? 8.735 -7.563 -3.983 1.00 90.81 91 LEU A O 1
ATOM 774 N N . HIS A 1 92 ? 6.843 -8.437 -4.823 1.00 89.88 92 HIS A N 1
ATOM 775 C CA . HIS A 1 92 ? 7.124 -9.803 -4.382 1.00 89.88 92 HIS A CA 1
ATOM 776 C C . HIS A 1 92 ? 8.321 -10.425 -5.107 1.00 89.88 92 HIS A C 1
ATOM 778 O O . HIS A 1 92 ? 9.103 -11.128 -4.473 1.00 89.88 92 HIS A O 1
ATOM 784 N N . GLU A 1 93 ? 8.499 -10.141 -6.401 1.00 90.00 93 GLU A N 1
ATOM 785 C CA . GLU A 1 93 ? 9.690 -10.551 -7.163 1.00 90.00 93 GLU A CA 1
ATOM 786 C C . GLU A 1 93 ? 10.985 -9.925 -6.621 1.00 90.00 93 GLU A C 1
ATOM 788 O O . GLU A 1 93 ? 12.065 -10.472 -6.820 1.00 90.00 93 GLU A O 1
ATOM 793 N N . HIS A 1 94 ? 10.877 -8.798 -5.912 1.00 90.12 94 HIS A N 1
ATOM 794 C CA . HIS A 1 94 ? 11.993 -8.074 -5.299 1.00 90.12 94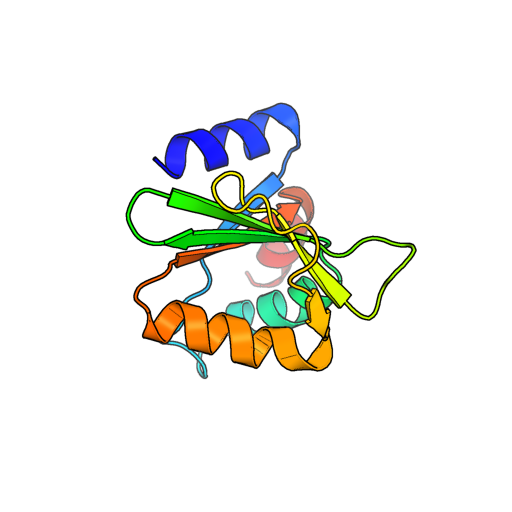 HIS A CA 1
ATOM 795 C C . HIS A 1 94 ? 12.013 -8.231 -3.770 1.00 90.12 94 HIS A C 1
ATOM 797 O O . HIS A 1 94 ? 12.341 -7.279 -3.052 1.00 90.12 94 HIS A O 1
ATOM 803 N N . ASP A 1 95 ? 11.606 -9.407 -3.277 1.00 89.94 95 ASP A N 1
ATOM 804 C CA . ASP A 1 95 ? 11.633 -9.815 -1.864 1.00 89.94 95 ASP A CA 1
ATOM 805 C C . ASP A 1 95 ? 10.983 -8.806 -0.899 1.00 89.94 95 ASP A C 1
ATOM 807 O O . ASP A 1 95 ? 11.346 -8.692 0.275 1.00 89.94 95 ASP A O 1
ATOM 811 N N . SER A 1 96 ? 10.003 -8.045 -1.387 1.00 91.44 96 SER A N 1
ATOM 812 C CA . SER A 1 96 ? 9.259 -7.095 -0.568 1.00 91.44 96 SER A CA 1
ATOM 813 C C . SER A 1 96 ? 8.003 -7.751 -0.004 1.00 91.44 96 SER A C 1
ATOM 815 O O . SER A 1 96 ? 7.297 -8.492 -0.687 1.00 91.44 96 SER A O 1
ATOM 817 N N . CYS A 1 97 ? 7.693 -7.443 1.252 1.00 90.56 97 CYS A N 1
ATOM 818 C CA . CYS A 1 97 ? 6.442 -7.849 1.881 1.00 90.56 97 CYS A CA 1
ATOM 819 C C . CYS A 1 97 ? 5.414 -6.730 1.721 1.00 90.56 97 CYS A C 1
ATOM 821 O O . CYS A 1 97 ? 5.677 -5.583 2.098 1.00 90.56 97 CYS A O 1
ATOM 823 N N . VAL A 1 98 ? 4.236 -7.062 1.198 1.00 89.50 98 VAL A N 1
ATOM 824 C CA . VAL A 1 98 ? 3.127 -6.117 1.054 1.00 89.50 98 VAL A CA 1
ATOM 825 C C . VAL A 1 98 ? 2.070 -6.426 2.104 1.00 89.50 98 VAL A C 1
ATOM 827 O O . VAL A 1 98 ? 1.687 -7.576 2.296 1.00 89.50 98 VAL A O 1
ATOM 830 N N . TYR A 1 99 ? 1.594 -5.392 2.783 1.00 88.06 99 TYR A N 1
ATOM 831 C CA . TYR A 1 99 ? 0.565 -5.475 3.804 1.00 88.06 99 TYR A CA 1
ATOM 832 C C . TYR A 1 99 ? -0.571 -4.522 3.482 1.00 88.06 99 TYR A C 1
ATOM 834 O O . TYR A 1 99 ? -0.366 -3.407 2.999 1.00 88.06 99 TYR A O 1
ATOM 842 N N . VAL A 1 100 ? -1.777 -4.950 3.806 1.00 84.75 100 VAL A N 1
ATOM 843 C CA . VAL A 1 100 ? -2.999 -4.210 3.544 1.00 84.75 100 VAL A CA 1
ATOM 844 C C . VAL A 1 100 ? -3.642 -3.872 4.880 1.00 84.75 100 VAL A C 1
ATOM 846 O O . VAL A 1 100 ? -3.885 -4.786 5.674 1.00 84.75 100 VAL A O 1
ATOM 849 N N . PRO A 1 101 ? -3.906 -2.583 5.145 1.00 82.56 101 PRO A N 1
ATOM 850 C CA . PRO A 1 101 ? -4.734 -2.180 6.261 1.00 82.56 101 PRO A CA 1
ATOM 851 C C . PRO A 1 101 ? -6.181 -2.551 5.968 1.00 82.56 101 PRO A C 1
ATOM 853 O O . PRO A 1 101 ? -6.682 -2.317 4.877 1.00 82.56 101 PRO A O 1
ATOM 856 N N . VAL A 1 102 ? -6.837 -3.137 6.954 1.00 77.25 102 VAL A N 1
ATOM 857 C CA . VAL A 1 102 ? -8.251 -3.491 6.912 1.00 77.25 102 VAL A CA 1
ATOM 858 C C . VAL A 1 102 ? -8.855 -3.194 8.271 1.00 77.25 102 VAL A C 1
ATOM 860 O O . VAL A 1 102 ? -8.235 -3.425 9.310 1.00 77.25 102 VAL A O 1
ATOM 863 N N . CYS A 1 103 ? -10.080 -2.679 8.299 1.00 72.88 103 CYS A N 1
ATOM 864 C CA . CYS A 1 103 ? -10.761 -2.483 9.574 1.00 72.88 103 CYS A CA 1
ATOM 865 C C . CYS A 1 103 ? -11.013 -3.841 10.255 1.00 72.88 103 CYS A C 1
ATOM 867 O O . CYS A 1 103 ? -11.679 -4.712 9.687 1.00 72.88 103 CYS A O 1
ATOM 869 N N . ALA A 1 104 ? -10.552 -3.997 11.501 1.00 61.53 104 ALA A N 1
ATOM 870 C CA . ALA A 1 104 ? -10.657 -5.239 12.277 1.00 61.53 104 ALA A CA 1
ATOM 871 C C . ALA A 1 104 ? -12.109 -5.750 12.405 1.00 61.53 104 ALA A C 1
ATOM 873 O O . ALA A 1 104 ? -12.375 -6.951 12.486 1.00 61.53 104 ALA A O 1
ATOM 874 N N . ASN A 1 105 ? -13.083 -4.834 12.384 1.00 59.22 105 ASN A N 1
ATOM 875 C CA . ASN A 1 105 ? -14.504 -5.170 12.484 1.00 59.22 105 ASN A CA 1
ATOM 876 C C . ASN A 1 105 ? -15.051 -5.832 11.209 1.00 59.22 105 ASN A C 1
ATOM 878 O O . ASN A 1 105 ? -15.941 -6.675 11.308 1.00 59.22 105 ASN A O 1
ATOM 882 N N . ILE A 1 106 ? -1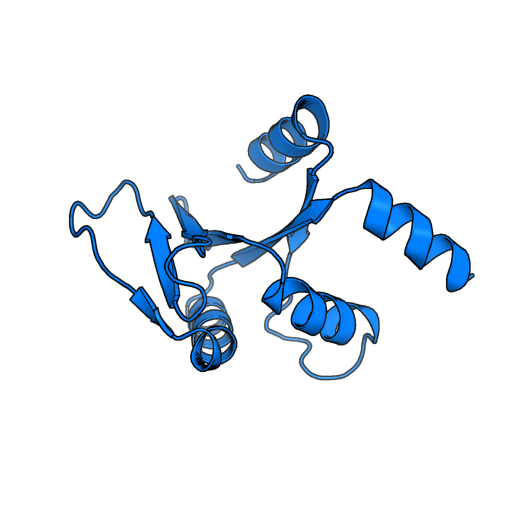4.517 -5.497 10.029 1.00 57.62 106 ILE A N 1
ATOM 883 C CA . ILE A 1 106 ? -14.939 -6.099 8.753 1.00 57.62 106 ILE A CA 1
ATOM 884 C C . ILE A 1 106 ? -14.497 -7.566 8.689 1.00 57.62 106 ILE A C 1
ATOM 886 O O . ILE A 1 106 ? -15.259 -8.420 8.236 1.00 57.62 106 ILE A O 1
ATOM 890 N N . ILE A 1 107 ? -13.300 -7.864 9.200 1.00 53.25 107 ILE A N 1
ATOM 891 C CA . ILE A 1 107 ? -12.731 -9.217 9.249 1.00 53.25 107 ILE A CA 1
ATOM 892 C C . ILE A 1 107 ? -13.551 -10.099 10.197 1.00 53.25 107 ILE A C 1
ATOM 894 O O . ILE A 1 107 ? -13.988 -11.181 9.805 1.00 53.25 107 ILE A O 1
ATOM 898 N N . LYS A 1 108 ? -13.858 -9.606 11.409 1.00 41.91 108 LYS A N 1
ATOM 899 C CA . LYS A 1 108 ? -14.674 -10.341 12.393 1.00 41.91 108 LYS A CA 1
ATOM 900 C C . LYS A 1 108 ? -16.084 -10.643 11.890 1.00 41.91 108 LYS A C 1
ATOM 902 O O . LYS A 1 108 ? -16.560 -11.754 12.087 1.00 41.91 108 LYS A O 1
ATOM 907 N N . TRP A 1 109 ? -16.742 -9.693 11.226 1.00 33.09 109 TRP A N 1
ATOM 908 C CA . TRP A 1 109 ? -18.095 -9.906 10.699 1.00 33.09 109 TRP A CA 1
ATOM 909 C C . TRP A 1 109 ? -18.144 -10.917 9.546 1.00 33.09 109 TRP A C 1
ATOM 911 O O . TRP A 1 109 ? -19.138 -11.623 9.412 1.00 33.09 109 TRP A O 1
ATOM 921 N N . LYS A 1 110 ? -17.096 -11.015 8.716 1.00 40.62 110 LYS A N 1
ATOM 922 C CA . LYS A 1 110 ? -17.105 -11.889 7.529 1.00 40.62 110 LYS A CA 1
ATOM 923 C C . LYS A 1 110 ? -16.563 -13.301 7.784 1.00 40.62 110 LYS A C 1
ATOM 925 O O . LYS A 1 110 ? -17.079 -14.229 7.172 1.00 40.62 110 LYS A O 1
ATOM 930 N N . LEU A 1 111 ? -15.629 -13.494 8.725 1.00 41.03 111 LEU A N 1
ATOM 931 C CA . LEU A 1 111 ? -15.202 -14.835 9.175 1.00 41.03 111 LEU A CA 1
ATOM 932 C C . LEU A 1 111 ? -16.326 -15.596 9.896 1.00 41.03 111 LEU A C 1
ATOM 934 O O . LEU A 1 111 ? -16.463 -16.800 9.710 1.00 41.03 111 LEU A O 1
ATOM 938 N N . TYR A 1 112 ? -17.180 -14.895 10.651 1.00 35.81 112 TYR A N 1
ATOM 939 C CA . TYR A 1 112 ? -18.344 -15.492 11.327 1.00 35.81 112 TYR A CA 1
ATOM 940 C C . TYR A 1 112 ? -19.399 -16.081 10.376 1.00 35.81 112 TYR A C 1
ATOM 942 O O . TYR A 1 112 ? -20.230 -16.861 10.819 1.00 35.81 112 TYR A O 1
ATOM 950 N N . HIS A 1 113 ? -19.388 -15.712 9.092 1.00 34.62 113 HIS A N 1
ATOM 951 C CA . HIS A 1 113 ? -20.292 -16.264 8.076 1.00 34.62 113 HIS A CA 1
ATOM 952 C C . HIS A 1 113 ? -19.678 -17.423 7.269 1.00 34.62 113 HIS A C 1
ATOM 954 O O . HIS A 1 113 ? -20.363 -17.986 6.417 1.00 34.62 113 HIS A O 1
ATOM 960 N N . LEU A 1 114 ? -18.401 -17.752 7.497 1.00 34.84 114 LEU A N 1
ATOM 961 C CA . LEU A 1 114 ? -17.675 -18.838 6.822 1.00 34.84 114 LEU A CA 1
ATOM 962 C C . LEU A 1 114 ? -17.569 -20.125 7.669 1.00 34.84 114 LEU A C 1
ATOM 964 O O . LEU A 1 114 ? -17.172 -21.153 7.123 1.00 34.84 114 LEU A O 1
ATOM 968 N N . ILE A 1 115 ? -17.923 -20.071 8.960 1.00 37.22 115 ILE A N 1
ATOM 969 C CA . ILE A 1 115 ? -18.032 -21.211 9.897 1.00 37.22 115 ILE A CA 1
ATOM 970 C C . ILE A 1 115 ? -19.510 -21.559 10.071 1.00 37.22 115 ILE A C 1
ATOM 972 O O . ILE A 1 115 ? -19.831 -22.768 10.064 1.00 37.22 115 ILE A O 1
#

Sequence (115 aa):
NIQVIKNALQLQCNIELIQLDGRNVITNSENSFIRNHIFDEQALFIQQADHYFCARRFDNCPDHFFLINSLTYDKHKKIQRNRINDYIDYLHEHDSCVYVPVCANIIKWKLYHLI

Secondary structure (DSSP, 8-state):
-HHHHHHHHHHHH-EEEEEEPTT-SSS-HHHHHHHHHHTTSSEEEEEETTEEEEEEEETTEEEEEEEE-TT---TT-EEEGGGHHHHHHHHHHTT-EEEEEEEHHHHHHHHTTT-

Organism: NCBI:txid392030

InterPro domains:
  IPR006155 Josephin domain [PF02099] (1-99)

Foldseek 3Di:
DVVVVQVVCCPPPQKGKDWQDLVPPDDDPVNVVCVVCLLVAFKKWKAQPPAIWMWGHDPVHSQWTWTGGPVDPPGGPIDGSVCVVVVVNVSVVRVMIMIGIDRNVVVVVVVVVVD